Protein AF-A0A8H6PI15-F1 (afdb_monomer)

pLDDT: mean 79.98, std 19.39, range [38.19, 97.5]

Foldseek 3Di:
DWKKKKAFPVLVVVVVCCQVPVQVKFWPDKDDDPPLPPVPVPCPDDDDDDPDPDDPVPDDDDDDPPDDDDPDDDDPDGPGDMIMIIIGGDPVSCVVCLVVQCVSRVNGMDMDDDDDDDDDDDPVVVVVVVCVVVVPDD

Solvent-accessible surface area (backbone atoms only — not comparable to full-atom values): 8839 Å² total; per-residue (Å²): 43,42,33,43,37,40,30,39,54,82,30,44,66,63,52,53,46,43,39,43,71,76,44,65,22,46,80,76,45,69,66,72,72,82,65,75,78,73,74,72,75,75,84,76,84,89,79,97,70,83,83,79,83,77,66,68,91,76,56,88,71,79,91,56,98,77,65,74,86,68,92,86,74,93,64,86,80,80,78,73,48,77,36,45,38,35,29,44,33,53,62,85,58,55,65,74,34,66,64,56,45,18,67,66,35,81,62,62,35,48,71,50,75,43,89,68,71,88,75,86,69,55,70,71,60,46,52,52,52,56,38,54,76,70,67,61,83,128

Secondary structure (DSSP, 8-state):
-EEEEEEEGGGHHHHHHIIIIIS--EEEEE-------------------------GGGS-----TT----TT--PPP-SS-EEEEEEE--HHHHTTHHHHHHHHTTT--EEEEE-----PPPHHHHHHHHHHHTT---

Organism: NCBI:txid1194566

Mean predicted aligned error: 12.64 Å

Radius of gyration: 22.8 Å; Cα contacts (8 Å, |Δi|>4): 136; chains: 1; bounding box: 81×26×42 Å

InterPro domains:
  IPR000640 Elongation factor EFG, domain V-like [PF00679] (83-126)
  IPR035647 EF-G domain III/V-like [SSF54980] (83-132)
  IPR035649 EFG, domain V [cd03713] (1-122)

Sequence (138 aa):
MNVIITIDEASLGAVVHDISASRGGHIVSLDEDIPLTSTDISPAPTGAEEPVIIDQSRIYAPPDPFETPSVGIEIPAAVNRPRTITAKVPLKEMVGYLKHLRSLSAGRGTFVMAVDRFEVMSAPRQKAVLAELRGGFY

Nearest PDB structures (foldseek):
  2bv3-assembly1_A  TM=9.589E-01  e=2.969E-05  Thermus thermophilus
  8p2f-assembly1_E  TM=8.813E-01  e=1.661E-05  Staphylococcus aureus subsp. aureus NCTC 8325
  7nsh-assembly1_BC  TM=8.984E-01  e=2.294E-05  Homo sapiens
  7l20-assembly1_w  TM=8.965E-01  e=2.784E-05  Homo sapiens
  6q2d-assembly1_F  TM=8.809E-01  e=1.696E-04  Methanobrevibacter smithii

Structure (mmCIF, N/CA/C/O backbone):
data_AF-A0A8H6PI15-F1
#
_entry.id   AF-A0A8H6PI15-F1
#
loop_
_atom_site.group_PDB
_atom_site.id
_atom_site.type_symbol
_atom_site.label_atom_id
_atom_site.label_alt_id
_atom_site.label_comp_id
_atom_site.label_asym_id
_atom_site.label_entity_id
_atom_site.label_seq_id
_atom_site.pdbx_PDB_ins_code
_atom_site.Cartn_x
_atom_site.Cartn_y
_atom_site.Cartn_z
_atom_site.occupancy
_atom_site.B_iso_or_equiv
_atom_site.auth_seq_id
_atom_site.auth_comp_id
_atom_site.auth_asym_id
_atom_site.auth_atom_id
_atom_site.pdbx_PDB_model_num
ATOM 1 N N . MET A 1 1 ? -0.941 -6.614 -8.687 1.00 95.81 1 MET A N 1
ATOM 2 C CA . MET A 1 1 ? -1.843 -7.147 -7.646 1.00 95.81 1 MET A CA 1
ATOM 3 C C . MET A 1 1 ? -2.924 -6.127 -7.395 1.00 95.81 1 MET A C 1
ATOM 5 O O . MET A 1 1 ? -2.583 -4.953 -7.312 1.00 95.81 1 MET A O 1
ATOM 9 N N . ASN A 1 2 ? -4.177 -6.556 -7.286 1.00 96.81 2 ASN A N 1
ATOM 10 C CA . ASN A 1 2 ? -5.227 -5.733 -6.701 1.00 96.81 2 ASN A CA 1
ATOM 11 C C . ASN A 1 2 ? -5.159 -5.916 -5.182 1.00 96.81 2 ASN A C 1
ATOM 13 O O . ASN A 1 2 ? -5.173 -7.055 -4.710 1.00 96.81 2 ASN A O 1
ATOM 17 N N . VAL A 1 3 ? -4.999 -4.827 -4.441 1.00 97.50 3 VAL A N 1
ATOM 18 C CA . VAL A 1 3 ? -4.795 -4.831 -2.993 1.00 97.50 3 VAL A CA 1
ATOM 19 C C . VAL A 1 3 ? -5.879 -3.982 -2.351 1.00 97.50 3 VAL A C 1
ATOM 21 O O . VAL A 1 3 ? -6.063 -2.827 -2.727 1.00 97.50 3 VAL A O 1
ATOM 24 N N . ILE A 1 4 ? -6.559 -4.562 -1.369 1.00 97.25 4 ILE A N 1
ATOM 25 C CA . ILE A 1 4 ? -7.552 -3.889 -0.537 1.00 97.25 4 ILE A CA 1
ATOM 26 C C . ILE A 1 4 ? -6.958 -3.803 0.865 1.00 97.25 4 ILE A C 1
ATOM 28 O O . ILE A 1 4 ? -6.675 -4.838 1.470 1.00 97.25 4 ILE A O 1
ATOM 32 N N . ILE A 1 5 ? -6.717 -2.588 1.350 1.00 96.62 5 ILE A N 1
ATOM 33 C CA . ILE A 1 5 ? -6.097 -2.306 2.648 1.00 96.62 5 ILE A CA 1
ATOM 34 C C . ILE A 1 5 ? -7.147 -1.671 3.552 1.00 96.62 5 ILE A C 1
ATOM 36 O O . ILE A 1 5 ? -7.755 -0.682 3.162 1.00 96.62 5 ILE A O 1
ATOM 40 N N . THR A 1 6 ? -7.324 -2.199 4.758 1.00 95.25 6 THR A N 1
ATOM 41 C CA . THR A 1 6 ? -8.200 -1.632 5.790 1.00 95.25 6 THR A CA 1
ATOM 42 C C . THR A 1 6 ? -7.362 -1.119 6.953 1.00 95.25 6 THR A C 1
ATOM 44 O O . THR A 1 6 ? -6.557 -1.866 7.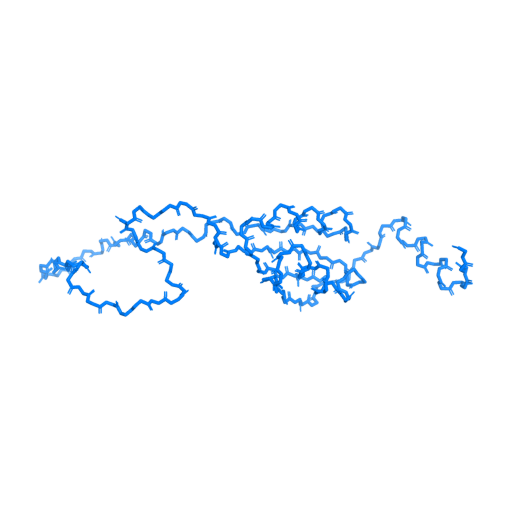516 1.00 95.25 6 THR A O 1
ATOM 47 N N . ILE A 1 7 ? -7.531 0.158 7.291 1.00 94.56 7 ILE A N 1
ATOM 48 C CA . ILE A 1 7 ? -6.747 0.904 8.290 1.00 94.56 7 ILE A CA 1
ATOM 49 C C . ILE A 1 7 ? -7.626 1.935 9.001 1.00 94.56 7 ILE A C 1
ATOM 51 O O . ILE A 1 7 ? -8.764 2.153 8.615 1.00 94.56 7 ILE A O 1
ATOM 55 N N . ASP A 1 8 ? -7.112 2.577 10.040 1.00 91.94 8 ASP A N 1
ATOM 56 C CA . ASP A 1 8 ? -7.721 3.753 10.656 1.00 91.94 8 ASP A CA 1
ATOM 57 C C . ASP A 1 8 ? -7.480 5.031 9.831 1.00 91.94 8 ASP A C 1
ATOM 59 O O . ASP A 1 8 ? -6.449 5.183 9.177 1.00 91.94 8 ASP A O 1
ATOM 63 N N . GLU A 1 9 ? -8.413 5.983 9.908 1.00 89.81 9 GLU A N 1
ATOM 64 C CA . GLU A 1 9 ? -8.305 7.306 9.269 1.00 89.81 9 GLU A CA 1
ATOM 65 C C . GLU A 1 9 ? -6.975 8.015 9.577 1.00 89.81 9 GLU A C 1
ATOM 67 O O . GLU A 1 9 ? -6.339 8.572 8.685 1.00 89.81 9 GLU A O 1
ATOM 72 N N . ALA A 1 10 ? -6.503 7.952 10.827 1.00 91.88 10 ALA A N 1
ATOM 73 C CA . ALA A 1 10 ? -5.288 8.649 11.245 1.00 91.88 10 ALA A CA 1
ATOM 74 C C . ALA A 1 10 ? -4.026 8.177 10.495 1.00 91.88 10 ALA A C 1
ATOM 76 O O . ALA A 1 10 ? -3.085 8.956 10.329 1.00 91.88 10 ALA A O 1
ATOM 77 N N . SER A 1 11 ? -3.999 6.926 10.018 1.00 93.69 11 SER A N 1
ATOM 78 C CA . SER A 1 11 ? -2.868 6.368 9.268 1.00 93.69 11 SER A CA 1
ATOM 79 C C . SER A 1 11 ? -3.057 6.389 7.745 1.00 93.69 11 SER A C 1
ATOM 81 O O . SER A 1 11 ? -2.118 6.053 7.014 1.00 93.69 11 SER A O 1
ATOM 83 N N . LEU A 1 12 ? -4.211 6.858 7.248 1.00 93.88 12 LEU A N 1
ATOM 84 C CA . LEU A 1 12 ? -4.559 6.897 5.823 1.00 93.88 12 LEU A CA 1
ATOM 85 C C . LEU A 1 12 ? -3.477 7.568 4.977 1.00 93.88 12 LEU A C 1
ATOM 87 O O . LEU A 1 12 ? -2.952 6.967 4.038 1.00 93.88 12 LEU A O 1
ATOM 91 N N . GLY A 1 13 ? -3.091 8.790 5.343 1.00 94.62 13 GLY A N 1
ATOM 92 C CA . GLY A 1 13 ? -2.103 9.560 4.587 1.00 94.62 13 GLY A CA 1
ATOM 93 C C . GLY A 1 13 ? -0.732 8.881 4.523 1.00 94.62 13 GLY A C 1
ATOM 94 O O . GLY A 1 13 ? -0.106 8.845 3.462 1.00 94.62 13 GLY A O 1
ATOM 95 N N . ALA A 1 14 ? -0.281 8.289 5.634 1.00 95.75 14 ALA A N 1
ATOM 96 C CA . ALA A 1 14 ? 1.011 7.609 5.702 1.00 95.75 14 ALA A CA 1
ATOM 97 C C . ALA A 1 14 ? 1.045 6.358 4.810 1.00 95.75 14 ALA A C 1
ATOM 99 O O . ALA A 1 14 ? 2.017 6.138 4.083 1.00 95.75 14 ALA A O 1
ATOM 100 N N . VAL A 1 15 ? -0.030 5.567 4.819 1.00 96.44 15 VAL A N 1
ATOM 101 C CA . VAL A 1 15 ? -0.138 4.350 4.002 1.00 96.44 15 VAL A CA 1
ATOM 102 C C . VAL A 1 15 ? -0.285 4.690 2.518 1.00 96.44 15 VAL A C 1
ATOM 104 O O . VAL A 1 15 ? 0.389 4.086 1.684 1.00 96.44 15 VAL A O 1
ATOM 107 N N . VAL A 1 16 ? -1.094 5.695 2.169 1.00 96.75 16 VAL A N 1
ATOM 108 C CA . VAL A 1 16 ? -1.231 6.171 0.780 1.00 96.75 16 VAL A CA 1
ATOM 109 C C . VAL A 1 16 ? 0.110 6.650 0.223 1.00 96.75 16 VAL A C 1
ATOM 111 O O . VAL A 1 16 ? 0.463 6.316 -0.916 1.00 96.75 16 VAL A O 1
ATOM 114 N N . HIS A 1 17 ? 0.875 7.394 1.028 1.00 96.75 17 HIS A N 1
ATOM 115 C CA . HIS A 1 17 ? 2.206 7.847 0.645 1.00 96.75 17 HIS A CA 1
ATOM 116 C C . HIS A 1 17 ? 3.163 6.672 0.425 1.00 96.75 17 HIS A C 1
ATOM 118 O O . HIS A 1 17 ? 3.821 6.620 -0.610 1.00 96.75 17 HIS A O 1
ATOM 124 N N . ASP A 1 18 ? 3.209 5.699 1.337 1.00 97.12 18 ASP A N 1
ATOM 125 C CA . ASP A 1 18 ? 4.105 4.547 1.200 1.00 97.12 18 ASP A CA 1
ATOM 126 C C . ASP A 1 18 ? 3.773 3.678 -0.028 1.00 97.12 18 ASP A C 1
ATOM 128 O O . ASP A 1 18 ? 4.674 3.310 -0.788 1.00 97.12 18 ASP A O 1
ATOM 132 N N . ILE A 1 19 ? 2.488 3.412 -0.291 1.00 96.75 19 ILE A N 1
ATOM 133 C CA . ILE A 1 19 ? 2.059 2.663 -1.482 1.00 96.75 19 ILE A CA 1
ATOM 134 C C . ILE A 1 19 ? 2.476 3.384 -2.766 1.00 96.75 19 ILE A C 1
ATOM 136 O O . ILE A 1 19 ? 3.014 2.756 -3.683 1.00 96.75 19 ILE A O 1
ATOM 140 N N . SER A 1 20 ? 2.264 4.696 -2.828 1.00 95.38 20 SER A N 1
ATOM 141 C CA . SER A 1 20 ? 2.519 5.473 -4.042 1.00 95.38 20 SER A CA 1
ATOM 142 C C . SER A 1 20 ? 4.014 5.725 -4.265 1.00 95.38 20 SER A C 1
ATOM 144 O O . SER A 1 20 ? 4.517 5.527 -5.370 1.00 95.38 20 SER A O 1
ATOM 146 N N . ALA A 1 21 ? 4.741 6.127 -3.218 1.00 91.81 21 ALA A N 1
ATOM 147 C CA . ALA A 1 21 ? 6.134 6.559 -3.313 1.00 91.81 21 ALA A CA 1
ATOM 148 C C . ALA A 1 21 ? 7.130 5.396 -3.209 1.00 91.81 21 ALA A C 1
ATOM 150 O O . ALA A 1 21 ? 8.012 5.266 -4.056 1.00 91.81 21 ALA A O 1
ATOM 151 N N . SER A 1 22 ? 6.988 4.536 -2.197 1.00 92.06 22 SER A N 1
ATOM 152 C CA . SER A 1 22 ? 7.962 3.471 -1.920 1.00 92.06 22 SER A CA 1
ATOM 153 C C . SER A 1 22 ? 7.712 2.226 -2.763 1.00 92.06 22 SER A C 1
ATOM 155 O O . SER A 1 22 ? 8.653 1.590 -3.234 1.00 92.06 22 SER A O 1
ATOM 157 N N . ARG A 1 23 ? 6.440 1.844 -2.937 1.00 94.19 23 ARG A N 1
ATOM 158 C CA . ARG A 1 23 ? 6.067 0.585 -3.611 1.00 94.19 23 ARG A CA 1
ATOM 159 C C . ARG A 1 23 ? 5.802 0.774 -5.105 1.00 94.19 23 ARG A C 1
ATOM 161 O O . ARG A 1 23 ? 5.766 -0.200 -5.863 1.00 94.19 23 ARG A O 1
ATOM 168 N N . GLY A 1 24 ? 5.645 2.013 -5.569 1.00 92.25 24 GLY A N 1
ATOM 169 C CA . GLY A 1 24 ? 5.251 2.295 -6.951 1.00 92.25 24 GLY A CA 1
ATOM 170 C C . GLY A 1 24 ? 3.911 1.644 -7.295 1.00 92.25 24 GLY A C 1
ATOM 171 O O . GLY A 1 24 ? 3.762 1.062 -8.371 1.00 92.25 24 GLY A O 1
ATOM 172 N N . GLY A 1 25 ? 2.995 1.632 -6.325 1.00 93.56 25 GLY A N 1
ATOM 173 C CA . GLY A 1 25 ? 1.602 1.274 -6.519 1.00 93.56 25 GLY A CA 1
ATOM 174 C C . GLY A 1 25 ? 0.771 2.489 -6.922 1.00 93.56 25 GLY A C 1
ATOM 175 O O . GLY A 1 25 ? 1.172 3.633 -6.730 1.00 93.56 25 GLY A O 1
ATOM 176 N N . HIS A 1 26 ? -0.409 2.231 -7.471 1.00 94.94 26 HIS A N 1
ATOM 177 C CA . HIS A 1 26 ? -1.363 3.256 -7.881 1.00 94.94 26 HIS A CA 1
ATOM 178 C C . HIS A 1 26 ? -2.658 3.097 -7.094 1.00 94.94 26 HIS A C 1
ATOM 180 O O . HIS A 1 26 ? -3.236 2.008 -7.072 1.00 94.94 26 HIS A O 1
ATOM 186 N N . ILE A 1 27 ? -3.122 4.174 -6.463 1.00 96.69 27 ILE A N 1
ATOM 187 C CA . ILE A 1 27 ? -4.406 4.194 -5.760 1.00 96.69 27 ILE A CA 1
ATOM 188 C C . ILE A 1 27 ? -5.534 4.197 -6.797 1.00 96.69 27 ILE A C 1
ATOM 190 O O . ILE A 1 27 ? -5.538 5.019 -7.710 1.00 96.69 27 ILE A O 1
ATOM 194 N N . VAL A 1 28 ? -6.459 3.247 -6.675 1.00 95.56 28 VAL A N 1
ATOM 195 C CA . VAL A 1 28 ? -7.640 3.116 -7.542 1.00 95.56 28 VAL A CA 1
ATOM 196 C C . VAL A 1 28 ? -8.811 3.871 -6.933 1.00 95.56 28 VAL A C 1
ATOM 198 O O . VAL A 1 28 ? -9.467 4.647 -7.618 1.00 95.56 28 VAL A O 1
ATOM 201 N N . SER A 1 29 ? -9.051 3.654 -5.643 1.00 93.62 29 SER A N 1
ATOM 202 C CA . SER A 1 29 ? -10.047 4.383 -4.872 1.00 93.62 29 SER A CA 1
ATOM 203 C C . SER A 1 29 ? -9.618 4.474 -3.414 1.00 93.62 29 SER A C 1
ATOM 205 O O . SER A 1 29 ? -8.972 3.574 -2.867 1.00 93.62 29 SER A O 1
ATOM 207 N N . LEU A 1 30 ? -9.976 5.591 -2.801 1.00 92.06 30 LEU A N 1
ATOM 208 C CA . LEU A 1 30 ? -10.011 5.764 -1.359 1.00 92.06 30 LEU A CA 1
ATOM 209 C C . LEU A 1 30 ? -11.491 5.729 -1.012 1.00 92.06 30 LEU A C 1
ATOM 211 O O . LEU A 1 30 ? -12.270 6.420 -1.665 1.00 92.06 30 LEU A O 1
ATOM 215 N N . ASP A 1 31 ? -11.874 4.876 -0.074 1.00 79.75 31 ASP A N 1
ATOM 216 C CA . ASP A 1 31 ? -13.253 4.797 0.388 1.00 79.75 31 ASP A CA 1
ATOM 217 C C . ASP A 1 31 ? -13.593 6.080 1.164 1.00 79.75 31 ASP A C 1
ATOM 219 O O . ASP A 1 31 ? -13.373 6.206 2.372 1.00 79.75 31 ASP A O 1
ATOM 223 N N . GLU A 1 32 ? -14.067 7.075 0.425 1.00 66.75 32 GLU A N 1
ATOM 224 C CA . GLU A 1 32 ? -14.968 8.106 0.909 1.00 66.75 32 GLU A CA 1
ATOM 225 C C . GLU A 1 32 ? -16.350 7.690 0.401 1.00 66.75 32 GLU A C 1
ATOM 227 O O . GLU A 1 32 ? -16.485 7.301 -0.756 1.00 66.75 32 GLU A O 1
ATOM 232 N N . ASP A 1 33 ? -17.350 7.743 1.273 1.00 50.16 33 ASP A N 1
ATOM 233 C CA . ASP A 1 33 ? -18.744 7.416 0.972 1.00 50.16 33 ASP A CA 1
ATOM 234 C C . ASP A 1 33 ? -19.091 5.911 0.964 1.00 50.16 33 ASP A C 1
ATOM 236 O O . ASP A 1 33 ? -19.485 5.322 -0.038 1.00 50.16 33 ASP A O 1
ATOM 240 N N . ILE A 1 34 ? -19.199 5.339 2.170 1.00 48.50 34 ILE A N 1
ATOM 241 C CA . ILE A 1 34 ? -20.534 4.832 2.512 1.00 48.50 34 ILE A CA 1
ATOM 242 C C . ILE A 1 34 ? -21.367 6.116 2.576 1.00 48.50 34 ILE A C 1
ATOM 244 O O . ILE A 1 34 ? -21.208 6.846 3.566 1.00 48.50 34 ILE A O 1
ATOM 248 N N . PRO A 1 35 ? -22.162 6.488 1.547 1.00 41.09 35 PRO A N 1
ATOM 249 C CA . PRO A 1 35 ? -23.204 7.457 1.801 1.00 41.09 35 PRO A CA 1
ATOM 250 C C . PRO A 1 35 ? -23.929 6.873 3.001 1.00 41.09 35 PRO A C 1
ATOM 252 O O . PRO A 1 35 ? -24.351 5.714 2.952 1.00 41.09 35 PRO A O 1
ATOM 255 N N . LEU A 1 36 ? -23.998 7.635 4.100 1.00 46.66 36 LEU A N 1
ATOM 256 C CA . LEU A 1 36 ? -25.068 7.459 5.074 1.00 46.66 36 LEU A CA 1
ATOM 257 C C . LEU A 1 36 ? -26.258 7.045 4.237 1.00 46.66 36 LEU A C 1
ATOM 259 O O . LEU A 1 36 ? -26.566 7.777 3.292 1.00 46.66 36 LEU A O 1
ATOM 263 N N . THR A 1 37 ? -26.788 5.841 4.441 1.00 38.19 37 THR A N 1
ATOM 264 C CA . THR A 1 37 ? -27.954 5.408 3.698 1.00 38.19 37 THR A CA 1
ATOM 265 C C . THR A 1 37 ? -29.013 6.436 4.058 1.00 38.19 37 THR A C 1
ATOM 267 O O . THR A 1 37 ? -29.697 6.331 5.071 1.00 38.19 37 THR A O 1
ATOM 270 N N . SER A 1 38 ? -29.106 7.492 3.253 1.00 43.94 38 SER A N 1
ATOM 271 C CA . SER A 1 38 ? -30.327 8.167 2.931 1.00 43.94 38 SER A CA 1
ATOM 272 C C . SER A 1 38 ? -31.122 7.016 2.369 1.00 43.94 38 SER A C 1
ATOM 274 O O . SER A 1 38 ? -31.025 6.683 1.189 1.00 43.94 38 SER A O 1
ATOM 276 N N . THR A 1 39 ? -31.786 6.291 3.263 1.00 41.34 39 THR A N 1
ATOM 277 C CA . THR A 1 39 ? -32.931 5.491 2.910 1.00 41.34 39 THR A CA 1
ATOM 278 C C . THR A 1 39 ? -33.887 6.524 2.349 1.00 41.34 39 THR A C 1
ATOM 280 O O . THR A 1 39 ? -34.666 7.136 3.074 1.00 41.34 39 THR A O 1
ATOM 283 N N . ASP A 1 40 ? -33.707 6.817 1.065 1.00 40.78 40 ASP A N 1
ATOM 284 C CA . ASP A 1 40 ? -34.690 7.467 0.242 1.00 40.78 40 ASP A CA 1
ATOM 285 C C . ASP A 1 40 ? -35.830 6.461 0.235 1.00 40.78 40 ASP A C 1
ATOM 287 O O . ASP A 1 40 ? -35.797 5.424 -0.435 1.00 40.78 40 ASP A O 1
ATOM 291 N N . ILE A 1 41 ? -36.759 6.688 1.160 1.00 50.41 41 ILE A N 1
ATOM 292 C CA . ILE A 1 41 ? -38.037 6.010 1.216 1.00 50.41 41 ILE A CA 1
ATOM 293 C C . ILE A 1 41 ? -38.675 6.334 -0.129 1.00 50.41 41 ILE A C 1
ATOM 295 O O . ILE A 1 41 ? -39.266 7.395 -0.295 1.00 50.41 41 ILE A O 1
ATOM 299 N N . SER A 1 42 ? -38.504 5.437 -1.103 1.00 40.12 42 SER A N 1
ATOM 300 C CA . SER A 1 42 ? -39.255 5.457 -2.352 1.00 40.12 42 SER A CA 1
ATOM 301 C C . SER A 1 42 ? -40.737 5.556 -1.999 1.00 40.12 42 SER A C 1
ATOM 303 O O . SER A 1 42 ? -41.275 4.600 -1.431 1.00 40.12 42 SER A O 1
ATOM 305 N N . PRO A 1 43 ? -41.436 6.652 -2.337 1.00 45.34 43 PRO A N 1
ATOM 306 C CA . PRO A 1 43 ? -42.876 6.666 -2.252 1.00 45.34 43 PRO A CA 1
ATOM 307 C C . PRO A 1 43 ? -43.386 6.014 -3.540 1.00 45.34 43 PRO A C 1
ATOM 309 O O . PRO A 1 43 ? -43.702 6.692 -4.515 1.00 45.34 43 PRO A O 1
ATOM 312 N N . ALA A 1 44 ? -43.427 4.680 -3.580 1.00 40.00 44 ALA A N 1
ATOM 313 C CA . ALA A 1 44 ? -44.284 4.005 -4.546 1.00 40.00 44 ALA A CA 1
ATOM 314 C C . ALA A 1 44 ? -45.728 4.098 -4.020 1.00 40.00 44 ALA A C 1
ATOM 316 O O . ALA A 1 44 ? -45.971 3.796 -2.849 1.00 40.00 44 ALA A O 1
ATOM 317 N N . PRO A 1 45 ? -46.685 4.569 -4.834 1.00 60.44 45 PRO A N 1
ATOM 318 C CA . PRO A 1 45 ? -48.021 4.877 -4.363 1.00 60.44 45 PRO A CA 1
ATOM 319 C C . PRO A 1 45 ? -48.861 3.601 -4.235 1.00 60.44 45 PRO A C 1
ATOM 321 O O . PRO A 1 45 ? -48.633 2.618 -4.940 1.00 60.44 45 PRO A O 1
ATOM 324 N N . THR A 1 46 ? -49.945 3.727 -3.466 1.00 48.00 46 THR A N 1
ATOM 325 C CA . THR A 1 46 ? -51.174 2.903 -3.453 1.00 48.00 46 THR A CA 1
ATOM 326 C C . THR A 1 46 ? -51.283 1.863 -2.331 1.00 48.00 46 THR A C 1
ATOM 328 O O . THR A 1 46 ? -50.796 0.746 -2.445 1.00 48.00 46 THR A O 1
ATOM 331 N N . GLY A 1 47 ? -52.047 2.214 -1.290 1.00 44.66 47 GLY A N 1
ATOM 332 C CA . GLY A 1 47 ? -52.605 1.273 -0.313 1.00 44.66 47 GLY A CA 1
ATOM 333 C C . GLY A 1 47 ? -52.498 1.793 1.115 1.00 44.66 47 GLY A C 1
ATOM 334 O O . GLY A 1 47 ? -51.410 1.852 1.660 1.00 44.66 47 GLY A O 1
ATOM 335 N N . ALA A 1 48 ? -53.621 2.223 1.686 1.00 51.44 48 ALA A N 1
ATOM 336 C CA . ALA A 1 48 ? -53.725 2.881 2.984 1.00 51.44 48 ALA A CA 1
ATOM 337 C C . ALA A 1 48 ? -53.190 2.048 4.167 1.00 51.44 48 ALA A C 1
ATOM 339 O O . ALA A 1 48 ? -53.921 1.216 4.690 1.00 51.44 48 ALA A O 1
ATOM 340 N N . GLU A 1 49 ? -51.984 2.352 4.651 1.00 51.06 49 GLU A N 1
ATOM 341 C CA . GLU A 1 49 ? -51.548 2.056 6.021 1.00 51.06 49 GLU A CA 1
ATOM 342 C C . GLU A 1 49 ? -50.751 3.260 6.554 1.00 51.06 49 GLU A C 1
ATOM 344 O O . GLU A 1 49 ? -49.840 3.773 5.906 1.00 51.06 49 GLU A O 1
AT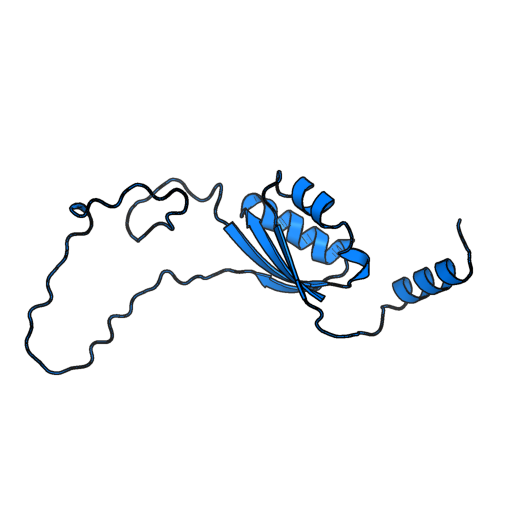OM 349 N N . GLU A 1 50 ? -51.180 3.781 7.700 1.00 55.28 50 GLU A N 1
ATOM 350 C CA . GLU A 1 50 ? -50.620 4.949 8.381 1.00 55.28 50 GLU A CA 1
ATOM 351 C C . GLU A 1 50 ? -49.142 4.682 8.739 1.00 55.28 50 GLU A C 1
ATOM 353 O O . GLU A 1 50 ? -48.852 3.641 9.334 1.00 55.28 50 GLU A O 1
ATOM 358 N N . PRO A 1 51 ? -48.178 5.553 8.370 1.00 57.47 51 PRO A N 1
ATOM 359 C CA . PRO A 1 51 ? -46.771 5.289 8.644 1.00 57.47 51 PRO A CA 1
ATOM 360 C C . PRO A 1 51 ? -46.549 5.273 10.158 1.00 57.47 51 PRO A C 1
ATOM 362 O O . PRO A 1 51 ? -46.649 6.300 10.828 1.00 57.47 51 PRO A O 1
ATOM 365 N N . VAL A 1 52 ? -46.248 4.096 10.706 1.00 66.06 52 VAL A N 1
ATOM 366 C CA . VAL A 1 52 ? -45.917 3.934 12.122 1.00 66.06 52 VAL A CA 1
ATOM 367 C C . VAL A 1 52 ? -44.608 4.676 12.390 1.00 66.06 52 VAL A C 1
ATOM 369 O O . VAL A 1 52 ? -43.534 4.248 11.969 1.00 66.06 52 VAL A O 1
ATOM 372 N N . ILE A 1 53 ? -44.694 5.814 13.077 1.00 71.06 53 ILE A N 1
ATOM 373 C CA . ILE A 1 53 ? -43.533 6.614 13.473 1.00 71.06 53 ILE A CA 1
ATOM 374 C C . ILE A 1 53 ? -42.848 5.894 14.641 1.00 71.06 53 ILE A C 1
ATOM 376 O O . ILE A 1 53 ? -43.293 5.971 15.786 1.00 71.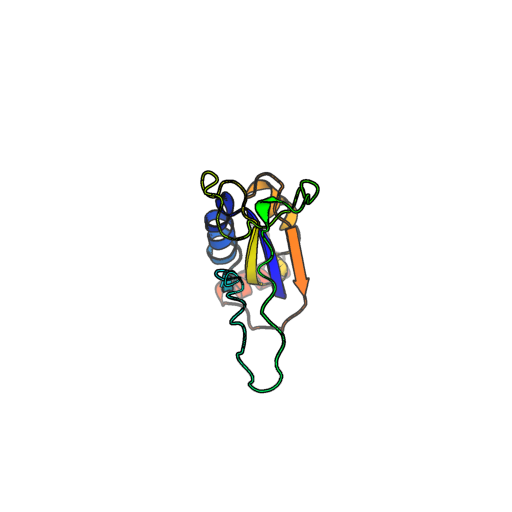06 53 ILE A O 1
ATOM 380 N N . ILE A 1 54 ? -41.786 5.147 14.343 1.00 72.25 54 ILE A N 1
ATOM 381 C CA . ILE A 1 54 ? -40.999 4.417 15.341 1.00 72.25 54 ILE A CA 1
ATOM 382 C C . ILE A 1 54 ? -39.959 5.365 15.954 1.00 72.25 54 ILE A C 1
ATOM 384 O O . ILE A 1 54 ? -39.036 5.818 15.279 1.00 72.25 54 ILE A O 1
ATOM 388 N N . ASP A 1 55 ? -40.100 5.642 17.251 1.00 76.25 55 ASP A N 1
ATOM 389 C CA . ASP A 1 55 ? -39.134 6.412 18.039 1.00 76.25 55 ASP A CA 1
ATOM 390 C C . ASP A 1 55 ? -37.932 5.530 18.423 1.00 76.25 55 ASP A C 1
ATOM 392 O O . ASP A 1 55 ? -38.003 4.700 19.334 1.00 76.25 55 ASP A O 1
ATOM 396 N N . GLN A 1 56 ? -36.820 5.713 17.709 1.00 72.44 56 GLN A N 1
ATOM 397 C CA . GLN A 1 56 ? -35.585 4.932 17.857 1.00 72.44 56 GLN A CA 1
ATOM 398 C C . GLN A 1 56 ? -34.941 5.086 19.245 1.00 72.44 56 GLN A C 1
ATOM 400 O O . GLN A 1 56 ? -34.232 4.188 19.687 1.00 72.44 56 GLN A O 1
ATOM 405 N N . SER A 1 57 ? -35.233 6.172 19.975 1.00 72.50 57 SER A N 1
ATOM 406 C CA . SER A 1 57 ? -34.684 6.416 21.319 1.00 72.50 57 SER A CA 1
ATOM 407 C C . SER A 1 57 ? -35.230 5.462 22.391 1.00 72.50 57 SER A C 1
ATOM 409 O O . SER A 1 57 ? -34.633 5.305 23.456 1.00 72.50 57 SER A O 1
ATOM 411 N N . ARG A 1 58 ? -36.365 4.806 22.114 1.00 78.81 58 ARG A N 1
ATOM 412 C CA . ARG A 1 58 ? -37.020 3.851 23.023 1.00 78.81 58 ARG A CA 1
ATOM 413 C C . ARG A 1 58 ? -36.670 2.396 22.731 1.00 78.81 58 ARG A C 1
ATOM 415 O O . ARG A 1 58 ? -37.100 1.509 23.469 1.00 78.81 58 ARG A O 1
ATOM 422 N N . ILE A 1 59 ? -35.918 2.141 21.664 1.00 80.81 59 ILE A N 1
ATOM 423 C CA . ILE A 1 59 ? -35.494 0.802 21.273 1.00 80.81 59 ILE A CA 1
ATOM 424 C C . ILE A 1 59 ? -34.141 0.542 21.925 1.00 80.81 59 ILE A C 1
ATOM 426 O O . ILE A 1 59 ? -33.143 1.171 21.591 1.00 80.81 59 ILE A O 1
ATOM 430 N N . TYR A 1 60 ? -34.105 -0.392 22.872 1.00 78.62 60 TYR A N 1
ATOM 431 C CA . TYR A 1 60 ? -32.842 -0.851 23.431 1.00 78.62 60 TYR A CA 1
ATOM 432 C C . TYR A 1 60 ? -32.107 -1.704 22.393 1.00 78.62 60 TYR A C 1
ATOM 434 O O . TYR A 1 60 ? -32.482 -2.853 22.150 1.00 78.62 60 TYR A O 1
ATOM 442 N N . ALA A 1 61 ? -31.056 -1.144 21.802 1.00 75.62 61 ALA A N 1
ATOM 443 C CA . ALA A 1 61 ? -30.011 -1.910 21.146 1.00 75.62 61 ALA A CA 1
ATOM 444 C C . ALA A 1 61 ? -28.853 -2.099 22.145 1.00 75.62 61 ALA A C 1
ATOM 446 O O . ALA A 1 61 ? -28.449 -1.137 22.806 1.00 75.62 61 ALA A O 1
ATOM 447 N N . PRO A 1 62 ? -28.334 -3.325 22.323 1.00 74.94 62 PRO A N 1
ATOM 448 C CA . PRO A 1 62 ? -27.114 -3.526 23.090 1.00 74.94 62 PRO A CA 1
ATOM 449 C C . PRO A 1 62 ? -25.945 -2.785 22.415 1.00 74.94 62 PRO A C 1
ATOM 451 O O . PRO A 1 62 ? -25.900 -2.746 21.187 1.00 74.94 62 PRO A O 1
ATOM 454 N N . PRO A 1 63 ? -24.999 -2.224 23.190 1.00 68.31 63 PRO A N 1
ATOM 455 C CA . PRO A 1 63 ? -23.881 -1.464 22.638 1.00 68.31 63 PRO A CA 1
ATOM 456 C C . PRO A 1 63 ? -23.009 -2.367 21.758 1.00 68.31 63 PRO A C 1
ATOM 458 O O . PRO A 1 63 ? -22.395 -3.317 22.256 1.00 68.31 63 PRO A O 1
ATOM 461 N N . ASP A 1 64 ? -22.973 -2.079 20.456 1.00 65.75 64 ASP A N 1
ATOM 462 C CA . ASP A 1 64 ? -22.154 -2.813 19.493 1.00 65.75 64 ASP A CA 1
ATOM 463 C C . ASP A 1 64 ? -20.728 -2.223 19.475 1.00 65.75 64 ASP A C 1
ATOM 465 O O . ASP A 1 64 ? -20.551 -1.030 19.223 1.00 65.75 64 ASP A O 1
ATOM 469 N N . PRO A 1 65 ? -19.668 -3.015 19.726 1.00 64.69 65 PRO A N 1
ATOM 470 C CA . PRO A 1 65 ? -18.284 -2.546 19.606 1.00 64.69 65 PRO A CA 1
ATOM 471 C C . PRO A 1 65 ? -17.892 -2.074 18.191 1.00 64.69 65 PRO A C 1
ATOM 473 O O . PRO A 1 65 ? -16.830 -1.464 18.042 1.00 64.69 65 PRO A O 1
ATOM 476 N N . PHE A 1 66 ? -18.715 -2.344 17.173 1.00 60.00 66 PHE A N 1
ATOM 477 C CA . PHE A 1 66 ? -18.534 -1.902 15.788 1.00 60.00 66 PHE A CA 1
ATOM 478 C C . PHE A 1 66 ? -19.653 -0.976 15.289 1.00 60.00 66 PHE A C 1
ATOM 480 O O . PHE A 1 66 ? -19.764 -0.773 14.078 1.00 60.00 66 PHE A O 1
ATOM 487 N N . GLU A 1 67 ? -20.464 -0.412 16.191 1.00 58.88 67 GLU A N 1
ATOM 488 C CA . GLU A 1 67 ? -21.611 0.422 15.829 1.00 58.88 67 GLU A CA 1
ATOM 489 C C . GLU A 1 67 ? -21.183 1.581 14.913 1.00 58.88 67 GLU A C 1
ATOM 491 O O . GLU A 1 67 ? -20.442 2.492 15.295 1.00 58.88 67 GLU A O 1
ATOM 496 N N . THR A 1 68 ? -21.637 1.540 13.661 1.00 57.34 68 THR A N 1
ATOM 497 C CA . THR A 1 68 ? -21.535 2.676 12.748 1.00 57.34 68 THR A CA 1
ATOM 498 C C . THR A 1 68 ? -22.603 3.687 13.155 1.00 57.34 68 THR A C 1
ATOM 500 O O . THR A 1 68 ? -23.776 3.311 13.187 1.00 57.34 68 THR A O 1
ATOM 503 N N . PRO A 1 69 ? -22.247 4.944 13.466 1.00 54.84 69 PRO A N 1
ATOM 504 C CA . PRO A 1 69 ? -23.174 5.884 14.080 1.00 54.84 69 PRO A CA 1
ATOM 505 C C . PRO A 1 69 ? -24.353 6.167 13.145 1.00 54.84 69 PRO A C 1
ATOM 507 O O . PRO A 1 69 ? -24.194 6.769 12.081 1.00 54.84 69 PRO A O 1
ATOM 510 N N . SER A 1 70 ? -25.543 5.733 13.552 1.00 52.94 70 SER A N 1
ATOM 511 C CA . SER A 1 70 ? -26.797 6.170 12.953 1.00 52.94 70 SER A CA 1
ATOM 512 C C . SER A 1 70 ? -27.089 7.622 13.343 1.00 52.94 70 SER A C 1
ATOM 514 O O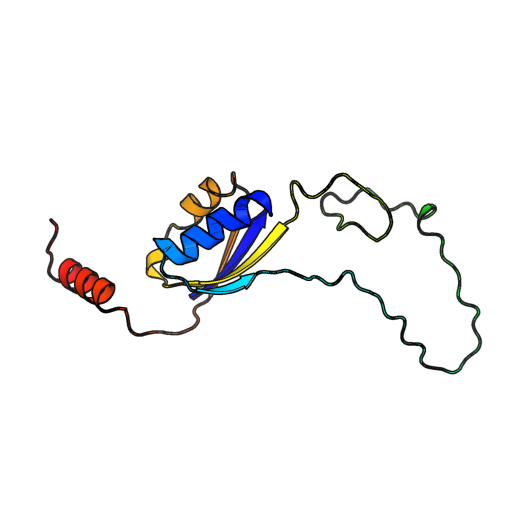 . SER A 1 70 ? -26.787 8.073 14.447 1.00 52.94 70 SER A O 1
ATOM 516 N N . VAL A 1 71 ? -27.662 8.343 12.381 1.00 51.25 71 VAL A N 1
ATOM 517 C CA . VAL A 1 71 ? -28.022 9.767 12.383 1.00 51.25 71 VAL A CA 1
ATOM 518 C C . VAL A 1 71 ? -28.523 10.269 13.749 1.00 51.25 71 VAL A C 1
ATOM 520 O O . VAL A 1 71 ? -29.545 9.803 14.240 1.00 51.25 71 VAL A O 1
ATOM 523 N N . GLY A 1 72 ? -27.847 11.280 14.315 1.00 51.72 72 GLY A N 1
ATOM 524 C CA . GLY A 1 72 ? -28.423 12.152 15.353 1.00 51.72 72 GLY A CA 1
ATOM 525 C C . GLY A 1 72 ? -27.667 12.288 16.678 1.00 51.72 72 GLY A C 1
ATOM 526 O O . GLY A 1 72 ? -28.074 13.107 17.497 1.00 51.72 72 GLY A O 1
ATOM 527 N N . ILE A 1 73 ? -26.573 11.554 16.905 1.00 48.78 73 ILE A N 1
ATOM 528 C CA . ILE A 1 73 ? -25.752 11.716 18.119 1.00 48.78 73 ILE A CA 1
ATOM 529 C C . ILE A 1 73 ? -24.395 12.315 17.732 1.00 48.78 73 ILE A C 1
ATOM 531 O O . ILE A 1 73 ? -23.548 11.644 17.146 1.00 48.78 73 ILE A O 1
ATOM 535 N N . GLU A 1 74 ? -24.189 13.594 18.057 1.00 50.19 74 GLU A N 1
ATOM 536 C CA . GLU A 1 74 ? -22.889 14.263 17.943 1.00 50.19 74 GLU A CA 1
ATOM 537 C C . GLU A 1 74 ? -21.928 13.702 19.004 1.00 50.19 74 GLU A C 1
ATOM 539 O O . GLU A 1 74 ? -21.887 14.147 20.150 1.00 50.19 74 GLU A O 1
ATOM 544 N N . ILE A 1 75 ? -21.160 12.682 18.623 1.00 50.56 75 ILE A N 1
ATOM 545 C CA . ILE A 1 75 ? -20.008 12.178 19.384 1.00 50.56 75 ILE A CA 1
ATOM 546 C C . ILE A 1 75 ? -18.747 12.859 18.822 1.00 50.56 75 ILE A C 1
ATOM 548 O O . ILE A 1 75 ? -18.678 13.068 17.606 1.00 50.56 75 ILE A O 1
ATOM 552 N N . PRO A 1 76 ? -17.741 13.217 19.652 1.00 49.06 76 PRO A N 1
ATOM 553 C CA . PRO A 1 76 ? -16.526 13.874 19.184 1.00 49.06 76 PRO A CA 1
ATOM 554 C C . PRO A 1 76 ? -15.901 13.115 18.014 1.00 49.06 76 PRO A C 1
ATOM 556 O O . PRO A 1 76 ? -15.734 11.896 18.058 1.00 49.06 76 PRO A O 1
ATOM 559 N N . ALA A 1 77 ? -15.570 13.863 16.968 1.00 51.41 77 ALA A N 1
ATOM 560 C CA . ALA A 1 77 ? -15.073 13.351 15.708 1.00 51.41 77 ALA A CA 1
ATOM 561 C C . ALA A 1 77 ? -13.944 12.304 15.862 1.00 51.41 77 ALA A C 1
ATOM 563 O O . ALA A 1 77 ? -12.909 12.541 16.482 1.00 51.41 77 ALA A O 1
ATOM 564 N N . ALA A 1 78 ? -14.129 11.181 15.167 1.00 56.28 78 ALA A N 1
ATOM 565 C CA . ALA A 1 78 ? -13.171 10.718 14.161 1.00 56.28 78 ALA A CA 1
ATOM 566 C C . ALA A 1 78 ? -11.787 10.185 14.591 1.00 56.28 78 ALA A C 1
ATOM 568 O O . ALA A 1 78 ? -10.860 10.245 13.791 1.00 56.28 78 ALA A O 1
ATOM 569 N N . VAL A 1 79 ? -11.607 9.593 15.778 1.00 58.88 79 VAL A N 1
ATOM 570 C CA . VAL A 1 79 ? -10.267 9.060 16.133 1.00 58.88 79 VAL A CA 1
ATOM 571 C C . VAL A 1 79 ? -9.998 7.640 15.598 1.00 58.88 79 VAL A C 1
ATOM 573 O O . VAL A 1 79 ? -8.847 7.299 15.361 1.00 58.88 79 VAL A O 1
ATOM 576 N N . ASN A 1 80 ? -11.015 6.803 15.354 1.00 69.56 80 ASN A N 1
ATOM 577 C CA . ASN A 1 80 ? -10.806 5.405 14.922 1.00 69.56 80 ASN A CA 1
ATOM 578 C C . ASN A 1 80 ? -11.807 4.926 13.854 1.00 69.56 80 ASN A C 1
ATOM 580 O O . ASN A 1 80 ? -12.271 3.788 13.906 1.00 69.56 80 ASN A O 1
ATOM 584 N N . ARG A 1 81 ? -12.175 5.773 12.884 1.00 82.19 81 ARG A N 1
ATOM 585 C CA . ARG A 1 81 ? -13.003 5.305 11.760 1.00 82.19 81 ARG A CA 1
ATOM 586 C C . ARG A 1 81 ? -12.159 4.392 10.855 1.00 82.19 81 ARG A C 1
ATOM 588 O O . ARG A 1 81 ? -11.097 4.841 10.416 1.00 82.19 81 ARG A O 1
ATOM 595 N N . PRO A 1 82 ? -12.592 3.150 10.564 1.00 87.00 82 PRO A N 1
ATOM 596 C CA . PRO A 1 82 ? -11.917 2.317 9.581 1.00 87.00 82 PRO A CA 1
ATOM 597 C C . PRO A 1 82 ? -12.135 2.886 8.173 1.00 87.00 82 PRO A C 1
ATOM 599 O O . PRO A 1 82 ? -13.239 3.294 7.816 1.00 87.00 82 PRO A O 1
ATOM 602 N N . ARG A 1 83 ? -11.071 2.903 7.377 1.00 90.75 83 ARG A N 1
ATOM 603 C CA . ARG A 1 83 ? -11.026 3.315 5.977 1.00 90.75 83 ARG A CA 1
ATOM 604 C C . ARG A 1 83 ? -10.448 2.201 5.130 1.00 90.75 83 ARG A C 1
ATOM 606 O O . ARG A 1 83 ? -9.560 1.464 5.567 1.00 90.75 83 ARG A O 1
ATOM 613 N N . THR A 1 84 ? -10.934 2.129 3.898 1.00 94.00 84 THR A N 1
ATOM 614 C CA . THR A 1 84 ? -10.491 1.145 2.918 1.00 94.00 84 THR A CA 1
ATOM 615 C C . THR A 1 84 ? -9.766 1.839 1.769 1.00 94.00 84 THR A C 1
ATOM 617 O O . THR A 1 84 ? -10.257 2.808 1.197 1.00 94.00 84 THR A O 1
ATOM 620 N N . ILE A 1 85 ? -8.590 1.335 1.409 1.00 95.56 85 ILE A N 1
ATOM 621 C CA . ILE A 1 85 ? -7.828 1.758 0.233 1.00 95.56 85 ILE A CA 1
ATOM 622 C C . ILE A 1 85 ? -7.857 0.614 -0.773 1.00 95.56 85 ILE A C 1
ATOM 624 O O . ILE A 1 85 ? -7.435 -0.498 -0.451 1.00 95.56 85 ILE A O 1
ATOM 628 N N . THR A 1 86 ? -8.263 0.897 -2.007 1.00 96.88 86 THR A N 1
ATOM 629 C CA . THR A 1 86 ? -8.067 -0.023 -3.133 1.00 96.88 86 THR A CA 1
ATOM 630 C C . THR A 1 86 ? -6.908 0.474 -3.983 1.00 96.88 86 THR A C 1
ATOM 632 O O . THR A 1 86 ? -6.913 1.613 -4.451 1.00 96.88 86 THR A O 1
ATOM 635 N N . ALA A 1 87 ? -5.902 -0.369 -4.206 1.00 97.31 87 ALA A N 1
ATOM 636 C CA . ALA A 1 87 ? -4.702 -0.005 -4.950 1.00 97.31 87 ALA A CA 1
ATOM 637 C C . ALA A 1 87 ? -4.194 -1.140 -5.844 1.00 97.31 87 ALA A C 1
ATOM 639 O O . ALA A 1 87 ? -4.349 -2.327 -5.556 1.00 97.31 87 ALA A O 1
ATOM 640 N N . LYS A 1 88 ? -3.509 -0.767 -6.924 1.00 96.31 88 LYS A N 1
ATOM 641 C CA . LYS A 1 88 ? -2.762 -1.685 -7.784 1.00 96.31 88 LYS A CA 1
ATOM 642 C C . LYS A 1 88 ? -1.284 -1.603 -7.453 1.00 96.31 88 LYS A C 1
ATOM 644 O O . LYS A 1 88 ? -0.669 -0.564 -7.660 1.00 96.31 88 LYS A O 1
ATOM 649 N N . VAL A 1 89 ? -0.706 -2.699 -6.969 1.00 96.56 89 VAL A N 1
ATOM 650 C CA . VAL A 1 89 ? 0.691 -2.728 -6.501 1.00 96.56 89 VAL A CA 1
ATOM 651 C C . VAL A 1 89 ? 1.465 -3.889 -7.146 1.00 96.56 89 VAL A C 1
ATOM 653 O O . VAL A 1 89 ? 0.901 -4.980 -7.330 1.00 96.56 89 VAL A O 1
ATOM 656 N N . PRO A 1 90 ? 2.744 -3.698 -7.520 1.00 95.56 90 PRO A N 1
ATOM 657 C CA . PRO A 1 90 ? 3.628 -4.783 -7.941 1.00 95.56 90 PRO A CA 1
ATOM 658 C C . PRO A 1 90 ? 3.784 -5.848 -6.849 1.00 95.56 90 PRO A C 1
ATOM 660 O O . PRO A 1 90 ? 3.978 -5.526 -5.681 1.00 95.56 90 PRO A O 1
ATOM 663 N N . LEU A 1 91 ? 3.770 -7.131 -7.227 1.00 95.62 91 LEU A N 1
ATOM 664 C CA . LEU A 1 91 ? 3.842 -8.229 -6.254 1.00 95.62 91 LEU A CA 1
ATOM 665 C C . LEU A 1 91 ? 5.143 -8.215 -5.430 1.00 95.62 91 LEU A C 1
ATOM 667 O O . LEU A 1 91 ? 5.080 -8.439 -4.226 1.00 95.62 91 LEU A O 1
ATOM 671 N N . LYS A 1 92 ? 6.296 -7.902 -6.047 1.00 93.88 92 LYS A N 1
ATOM 672 C CA . LYS A 1 92 ? 7.614 -7.858 -5.372 1.00 93.88 92 LYS A CA 1
ATOM 673 C C . LYS A 1 92 ? 7.607 -6.963 -4.125 1.00 93.88 92 LYS A C 1
ATOM 675 O O . LYS A 1 92 ? 8.278 -7.279 -3.154 1.00 93.88 92 LYS A O 1
ATOM 680 N N . GLU A 1 93 ? 6.821 -5.893 -4.144 1.00 94.62 93 GLU A N 1
ATOM 681 C CA . GLU A 1 93 ? 6.762 -4.884 -3.078 1.00 94.62 93 GLU A CA 1
ATOM 682 C C . GLU A 1 93 ? 5.768 -5.241 -1.965 1.00 94.62 93 GLU A C 1
ATOM 684 O O . GLU A 1 93 ? 5.815 -4.674 -0.877 1.00 94.62 93 GLU A O 1
ATOM 689 N N . MET A 1 94 ? 4.858 -6.182 -2.229 1.00 95.50 94 MET A N 1
ATOM 690 C CA . MET A 1 94 ? 3.813 -6.584 -1.286 1.00 95.50 94 MET A CA 1
ATOM 691 C C . MET A 1 94 ? 4.226 -7.772 -0.408 1.00 95.50 94 MET A C 1
ATOM 693 O O . MET A 1 94 ? 3.622 -8.016 0.641 1.00 95.50 94 MET A O 1
ATOM 697 N N . VAL A 1 95 ? 5.263 -8.514 -0.805 1.00 94.56 95 VAL A N 1
ATOM 698 C CA . VAL A 1 95 ? 5.803 -9.624 -0.011 1.00 94.56 95 VAL A CA 1
ATOM 699 C C . VAL A 1 95 ? 6.468 -9.065 1.248 1.00 94.56 95 VAL A C 1
ATOM 701 O O . VAL A 1 95 ? 7.398 -8.272 1.180 1.00 94.56 95 VAL A O 1
ATOM 704 N N . GLY A 1 96 ? 5.972 -9.464 2.422 1.00 95.31 96 GLY A N 1
ATOM 705 C CA . GLY A 1 96 ? 6.454 -8.956 3.713 1.00 95.31 96 GLY A CA 1
ATOM 706 C C . GLY A 1 96 ? 5.891 -7.588 4.116 1.00 95.31 96 GLY A C 1
ATOM 707 O O . GLY A 1 96 ? 6.171 -7.116 5.222 1.00 95.31 96 GLY A O 1
ATOM 708 N N . TYR A 1 97 ? 5.038 -6.983 3.282 1.00 96.69 97 TYR A N 1
ATOM 709 C CA . TYR A 1 97 ? 4.502 -5.643 3.514 1.00 96.69 97 TYR A CA 1
ATOM 710 C C . TYR A 1 97 ? 3.698 -5.511 4.812 1.00 96.69 97 TYR A C 1
ATOM 712 O O . TYR A 1 97 ? 3.745 -4.472 5.463 1.00 96.69 97 TYR A O 1
ATOM 720 N N . LEU A 1 98 ? 3.038 -6.588 5.254 1.00 96.56 98 LEU A N 1
ATOM 721 C CA . LEU A 1 98 ? 2.238 -6.618 6.484 1.00 96.56 98 LEU A CA 1
ATOM 722 C C . LEU A 1 98 ? 3.001 -6.078 7.705 1.00 96.56 98 LEU A C 1
ATOM 724 O O . LEU A 1 98 ? 2.423 -5.396 8.547 1.00 96.56 98 LEU A O 1
ATOM 728 N N . LYS A 1 99 ? 4.308 -6.361 7.799 1.00 96.50 99 LYS A N 1
ATOM 729 C CA . LYS A 1 99 ? 5.150 -5.861 8.894 1.00 96.50 99 LYS A CA 1
ATOM 730 C C . LYS A 1 99 ? 5.263 -4.335 8.858 1.00 96.50 99 LYS A C 1
ATOM 732 O O . LYS A 1 99 ? 5.178 -3.701 9.905 1.00 96.50 99 LYS A O 1
ATOM 737 N N . HIS A 1 100 ? 5.450 -3.763 7.670 1.00 96.12 100 HIS A N 1
ATOM 738 C CA . HIS A 1 100 ? 5.570 -2.320 7.488 1.00 96.12 100 HIS A CA 1
ATOM 739 C C . HIS A 1 100 ? 4.221 -1.624 7.680 1.00 96.12 100 HIS A C 1
ATOM 741 O O . HIS A 1 100 ? 4.141 -0.676 8.455 1.00 96.12 100 HIS A O 1
ATOM 747 N N . LEU A 1 101 ? 3.150 -2.171 7.091 1.00 97.00 101 LEU A N 1
ATOM 748 C CA . LEU A 1 101 ? 1.787 -1.672 7.269 1.00 97.00 101 LEU A CA 1
ATOM 749 C C . LEU A 1 101 ? 1.410 -1.590 8.751 1.00 97.00 101 LEU A C 1
ATOM 751 O O . LEU A 1 101 ? 0.997 -0.535 9.218 1.00 97.00 101 LEU A O 1
ATOM 755 N N . ARG A 1 102 ? 1.635 -2.667 9.520 1.00 95.69 102 ARG A N 1
ATOM 756 C CA . ARG A 1 102 ? 1.356 -2.655 10.964 1.00 95.69 102 ARG A CA 1
ATOM 757 C C . ARG A 1 102 ? 2.187 -1.625 11.722 1.00 95.69 102 ARG A C 1
ATOM 759 O O . ARG A 1 102 ? 1.702 -1.091 12.710 1.00 95.69 102 ARG A O 1
ATOM 766 N N . SER A 1 103 ? 3.412 -1.341 11.290 1.00 96.44 103 SER A N 1
ATOM 767 C CA . SER A 1 103 ? 4.215 -0.280 11.903 1.00 96.44 103 SER A CA 1
ATOM 768 C C . SER A 1 103 ? 3.645 1.112 11.620 1.00 96.44 103 SER A C 1
ATOM 770 O O . SER A 1 103 ? 3.707 1.965 12.498 1.00 96.44 103 SER A O 1
ATOM 772 N N . LEU A 1 104 ? 3.101 1.340 10.420 1.00 94.94 104 LEU A N 1
ATOM 773 C CA . LEU A 1 104 ? 2.522 2.625 10.011 1.00 94.94 104 LEU A CA 1
ATOM 774 C C . LEU A 1 104 ? 1.156 2.888 10.655 1.00 94.94 104 LEU A C 1
ATOM 776 O O . LEU A 1 104 ? 0.836 4.026 10.974 1.00 94.94 104 LEU A O 1
ATOM 780 N N . SER A 1 105 ? 0.368 1.838 10.880 1.00 94.44 105 SER A N 1
ATOM 781 C CA . SER A 1 105 ? -1.015 1.929 11.362 1.00 94.44 105 SER A CA 1
ATOM 782 C C . SER A 1 105 ? -1.174 1.537 12.842 1.00 94.44 105 SER A C 1
ATOM 784 O O . SER A 1 105 ? -2.204 0.976 13.228 1.00 94.44 105 SER A O 1
ATOM 786 N N . ALA A 1 106 ? -0.112 1.642 13.650 1.00 92.81 106 ALA A N 1
ATOM 787 C CA . ALA A 1 106 ? -0.101 1.221 15.061 1.00 92.81 106 ALA A CA 1
ATOM 788 C C . ALA A 1 106 ? -0.707 -0.186 15.316 1.00 92.81 106 ALA A C 1
ATOM 790 O O . ALA A 1 106 ? -1.429 -0.413 16.287 1.00 92.81 106 ALA A O 1
ATOM 791 N N . GLY A 1 107 ? -0.455 -1.129 14.403 1.00 93.62 107 GLY A N 1
ATOM 792 C CA . GLY A 1 107 ? -0.894 -2.525 14.463 1.00 93.62 107 GLY A CA 1
ATOM 793 C C . GLY A 1 107 ? -2.273 -2.833 13.871 1.00 93.62 107 GLY A C 1
ATOM 794 O O . GLY A 1 107 ? -2.594 -4.011 13.739 1.00 93.62 107 GLY A O 1
ATOM 795 N N . ARG A 1 108 ? -3.064 -1.822 13.489 1.00 91.44 108 ARG A N 1
ATOM 796 C CA . ARG A 1 108 ? -4.471 -1.981 13.056 1.00 91.44 108 ARG A CA 1
ATOM 797 C C . ARG A 1 108 ? -4.668 -2.350 11.585 1.00 91.44 108 ARG A C 1
ATOM 799 O O . ARG A 1 108 ? -5.746 -2.786 11.205 1.00 91.44 108 ARG A O 1
ATOM 806 N N . GLY A 1 109 ? -3.643 -2.176 10.764 1.00 93.88 109 GLY A N 1
ATOM 807 C CA . GLY A 1 109 ? -3.720 -2.332 9.325 1.00 93.88 109 GLY A CA 1
ATOM 808 C C . GLY A 1 109 ? -3.708 -3.790 8.906 1.00 93.88 109 GLY A C 1
ATOM 809 O O . GLY A 1 109 ? -2.820 -4.564 9.281 1.00 93.88 109 GLY A O 1
ATOM 810 N N . THR A 1 110 ? -4.672 -4.145 8.073 1.00 95.94 110 THR A N 1
ATOM 811 C CA . THR A 1 110 ? -4.759 -5.447 7.415 1.00 95.94 110 THR A CA 1
ATOM 812 C C . THR A 1 110 ? -4.978 -5.234 5.926 1.00 95.94 110 THR A C 1
ATOM 814 O O . THR A 1 110 ? -5.359 -4.153 5.480 1.00 95.94 110 THR A O 1
ATOM 817 N N . PHE A 1 111 ? -4.668 -6.246 5.124 1.00 96.81 111 PHE A N 1
ATOM 818 C CA . PHE A 1 111 ? -4.926 -6.169 3.698 1.00 96.81 111 PHE A CA 1
ATOM 819 C C . PHE A 1 111 ? -5.182 -7.553 3.116 1.00 96.81 111 PHE A C 1
ATOM 821 O O . PHE A 1 111 ? -4.689 -8.565 3.621 1.00 96.81 111 PHE A O 1
ATOM 828 N N . VAL A 1 112 ? -5.905 -7.569 2.004 1.00 97.06 112 VAL A N 1
ATOM 829 C CA . VAL A 1 112 ? -6.079 -8.734 1.139 1.00 97.06 112 VAL A CA 1
ATOM 830 C C . VAL A 1 112 ? -5.528 -8.380 -0.235 1.00 97.06 112 VAL A C 1
ATOM 832 O O . VAL A 1 112 ? -5.643 -7.241 -0.689 1.00 97.06 112 VAL A O 1
ATOM 835 N N . MET A 1 113 ? -4.890 -9.343 -0.899 1.00 95.56 113 MET A N 1
ATOM 836 C CA . MET A 1 113 ? -4.383 -9.158 -2.254 1.00 95.56 113 MET A CA 1
ATOM 837 C C . MET A 1 113 ? -4.845 -10.279 -3.181 1.00 95.56 113 MET A C 1
ATOM 839 O O . MET A 1 113 ? -4.865 -11.446 -2.797 1.00 95.56 113 MET A O 1
ATOM 843 N N . ALA A 1 114 ? -5.153 -9.914 -4.421 1.00 96.88 114 ALA A N 1
ATOM 844 C CA . ALA A 1 114 ? -5.460 -10.835 -5.505 1.00 96.88 114 ALA A CA 1
ATOM 845 C C . ALA A 1 114 ? -4.582 -10.532 -6.726 1.00 96.88 114 ALA A C 1
ATOM 847 O O . ALA A 1 114 ? -4.153 -9.392 -6.957 1.00 96.88 114 ALA A O 1
ATOM 848 N N . VAL A 1 115 ? -4.283 -11.568 -7.512 1.00 96.56 115 VAL A N 1
ATOM 849 C CA . VAL A 1 115 ? -3.612 -11.391 -8.805 1.00 96.56 115 VAL A CA 1
ATOM 850 C C . VAL A 1 115 ? -4.551 -10.601 -9.718 1.00 96.56 115 VAL A C 1
ATOM 852 O O . VAL A 1 115 ? -5.729 -10.917 -9.814 1.00 96.56 115 VAL A O 1
ATOM 855 N N . ASP A 1 116 ? -4.027 -9.548 -10.342 1.00 94.81 116 ASP A N 1
ATOM 856 C CA . ASP A 1 116 ? -4.776 -8.672 -11.258 1.00 94.81 116 ASP A CA 1
ATOM 857 C C . ASP A 1 116 ? -4.335 -8.969 -12.696 1.00 94.81 116 ASP A C 1
ATOM 859 O O . ASP A 1 116 ? -5.010 -9.671 -13.440 1.00 94.81 116 ASP A O 1
ATOM 863 N N . ARG A 1 117 ? -3.125 -8.528 -13.057 1.00 94.06 117 ARG A N 1
ATOM 864 C CA . ARG A 1 117 ? -2.489 -8.796 -14.352 1.00 94.06 117 ARG A CA 1
ATOM 865 C C . ARG A 1 117 ? -0.967 -8.764 -14.243 1.00 94.06 117 ARG A C 1
ATOM 867 O O . ARG A 1 117 ? -0.422 -8.317 -13.229 1.00 94.06 117 ARG A O 1
ATOM 874 N N . PHE A 1 118 ? -0.305 -9.165 -15.323 1.00 95.25 118 PHE A N 1
ATOM 875 C CA . PHE A 1 118 ? 1.110 -8.890 -15.562 1.00 95.25 118 PHE A CA 1
ATOM 876 C C . PHE A 1 118 ? 1.264 -7.570 -16.318 1.00 95.25 118 PHE A C 1
ATOM 878 O O . PHE A 1 118 ? 0.462 -7.251 -17.193 1.00 95.25 118 PHE A O 1
ATOM 885 N N . GLU A 1 119 ? 2.289 -6.801 -15.972 1.00 91.81 119 GLU A N 1
ATOM 886 C CA . GLU A 1 119 ? 2.564 -5.494 -16.565 1.00 91.81 119 GLU A CA 1
ATOM 887 C C . GLU A 1 119 ? 4.066 -5.338 -16.805 1.00 91.81 119 GLU A C 1
ATOM 889 O O . GLU A 1 119 ? 4.887 -5.927 -16.093 1.00 91.81 119 GLU A O 1
ATOM 894 N N . VAL A 1 120 ? 4.422 -4.562 -17.829 1.00 92.81 120 VAL A N 1
ATOM 895 C CA . VAL A 1 120 ? 5.818 -4.261 -18.150 1.00 92.81 120 VAL A CA 1
ATOM 896 C C . VAL A 1 120 ? 6.414 -3.400 -17.036 1.00 92.81 120 VAL A C 1
ATOM 898 O O . VAL A 1 120 ? 5.817 -2.422 -16.593 1.00 92.81 120 VAL A O 1
ATOM 901 N N . MET A 1 121 ? 7.604 -3.770 -16.564 1.00 91.25 121 MET A N 1
ATOM 902 C CA . MET A 1 121 ? 8.298 -3.017 -15.520 1.00 91.25 121 MET A CA 1
ATOM 903 C C . MET A 1 121 ? 8.799 -1.668 -16.042 1.00 91.25 121 MET A C 1
ATOM 905 O O . MET A 1 121 ? 9.171 -1.537 -17.206 1.00 91.25 121 MET A O 1
ATOM 909 N N . SER A 1 122 ? 8.907 -0.681 -15.150 1.00 91.06 122 SER A N 1
ATOM 910 C CA . SER A 1 122 ? 9.611 0.559 -15.468 1.00 91.06 122 SER A CA 1
ATOM 911 C C . SER A 1 122 ? 11.092 0.281 -15.749 1.00 91.06 122 SER A C 1
ATOM 913 O O . SER A 1 122 ? 11.707 -0.582 -15.115 1.00 91.06 122 SER A O 1
ATOM 915 N N . ALA A 1 123 ? 11.685 1.045 -16.669 1.00 93.12 123 ALA A N 1
ATOM 916 C CA . ALA A 1 123 ? 13.095 0.925 -17.043 1.00 93.12 123 ALA A CA 1
ATOM 917 C C . ALA A 1 123 ? 14.075 0.835 -15.846 1.00 93.12 123 ALA A C 1
ATOM 919 O O . ALA A 1 123 ? 14.921 -0.066 -15.851 1.00 93.12 123 ALA A O 1
ATOM 920 N N . PRO A 1 124 ? 13.982 1.680 -14.791 1.00 91.44 124 PRO A N 1
ATOM 921 C CA . PRO A 1 124 ? 14.882 1.564 -13.641 1.00 91.44 124 PRO A CA 1
ATOM 922 C C . PRO A 1 124 ? 14.702 0.245 -12.875 1.00 91.44 124 PRO A C 1
ATOM 924 O O . PRO A 1 124 ? 15.689 -0.399 -12.519 1.00 91.44 124 PRO A O 1
ATOM 927 N N . ARG A 1 125 ? 13.457 -0.206 -12.672 1.00 90.38 125 ARG A N 1
ATOM 928 C CA . ARG A 1 125 ? 13.160 -1.450 -11.948 1.00 90.38 125 ARG A CA 1
ATOM 929 C C . ARG A 1 125 ? 13.601 -2.677 -12.748 1.00 90.38 125 ARG A C 1
ATOM 931 O O . ARG A 1 125 ? 14.187 -3.596 -12.182 1.00 90.38 125 ARG A O 1
ATOM 938 N N . GLN A 1 126 ? 13.399 -2.660 -14.065 1.00 93.38 126 GLN A N 1
ATOM 939 C CA . GLN A 1 126 ? 13.888 -3.703 -14.967 1.00 93.38 126 GLN A CA 1
ATOM 940 C C . GLN A 1 126 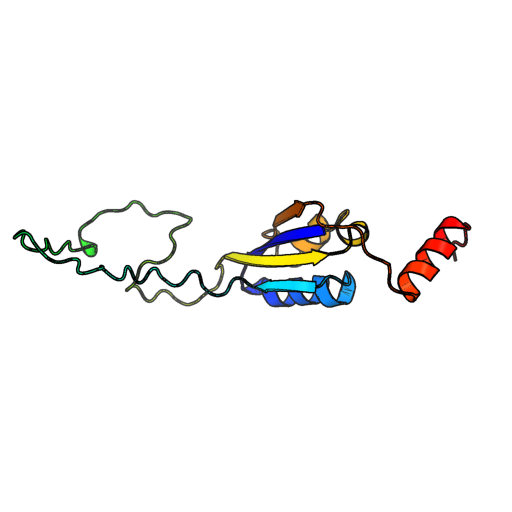? 15.416 -3.821 -14.906 1.00 93.38 126 GLN A C 1
ATOM 942 O O . GLN A 1 126 ? 15.941 -4.926 -14.773 1.00 93.38 126 GLN A O 1
ATOM 947 N N . LYS A 1 127 ? 16.136 -2.692 -14.961 1.00 92.69 127 LYS A N 1
ATOM 948 C CA . LYS A 1 127 ? 17.603 -2.676 -14.872 1.00 92.69 127 LYS A CA 1
ATOM 949 C C . LYS A 1 127 ? 18.097 -3.264 -13.548 1.00 92.69 127 LYS A C 1
ATOM 951 O O . LYS A 1 127 ? 19.037 -4.053 -13.565 1.00 92.69 127 LYS A O 1
ATOM 956 N N . ALA A 1 128 ? 17.450 -2.923 -12.432 1.00 90.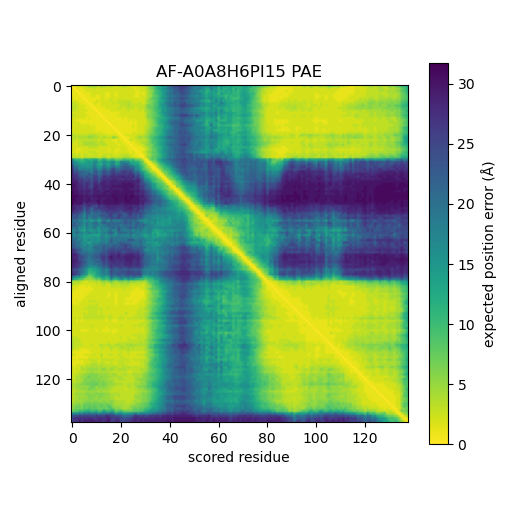50 128 ALA A N 1
ATOM 957 C CA . ALA A 1 128 ? 17.790 -3.461 -11.115 1.00 90.50 128 ALA A CA 1
ATOM 958 C C . ALA A 1 128 ? 17.609 -4.987 -11.049 1.00 90.50 128 ALA A C 1
ATOM 960 O O . ALA A 1 128 ? 18.517 -5.696 -10.628 1.00 90.50 128 ALA A O 1
ATOM 961 N N . VAL A 1 129 ? 16.480 -5.507 -11.545 1.00 91.19 129 VAL A N 1
ATOM 962 C CA . VAL A 1 129 ? 16.216 -6.957 -11.573 1.00 91.19 129 VAL A CA 1
ATOM 963 C C . VAL A 1 129 ? 17.209 -7.693 -12.477 1.00 91.19 129 VAL A C 1
ATOM 965 O O . VAL A 1 129 ? 17.712 -8.750 -12.109 1.00 91.19 129 VAL A O 1
ATOM 968 N N . LEU A 1 130 ? 17.541 -7.139 -13.647 1.00 92.56 130 LEU A N 1
ATOM 969 C CA . LEU A 1 130 ? 18.543 -7.739 -14.534 1.00 92.56 130 LEU A CA 1
ATOM 970 C C . LEU A 1 130 ? 19.950 -7.742 -13.921 1.00 92.56 130 LEU A C 1
ATOM 972 O O . LEU A 1 130 ? 20.719 -8.657 -14.203 1.00 92.56 130 LEU A O 1
ATOM 976 N N . ALA A 1 131 ? 20.296 -6.742 -13.108 1.00 92.31 131 ALA A N 1
ATOM 977 C CA . ALA A 1 131 ? 21.562 -6.715 -12.377 1.00 92.31 131 ALA A CA 1
ATOM 978 C C . ALA A 1 131 ? 21.598 -7.786 -11.271 1.00 92.31 131 ALA A C 1
ATOM 980 O O . ALA A 1 131 ? 22.577 -8.528 -11.180 1.00 92.31 131 ALA A O 1
ATOM 981 N N . GLU A 1 132 ? 20.505 -7.921 -10.512 1.00 89.12 132 GLU A N 1
ATOM 982 C CA . GLU A 1 132 ? 20.321 -8.945 -9.472 1.00 89.12 132 GLU A CA 1
ATOM 983 C C . GLU A 1 132 ? 20.459 -10.363 -10.058 1.00 89.12 132 GLU A C 1
ATOM 985 O O . GLU 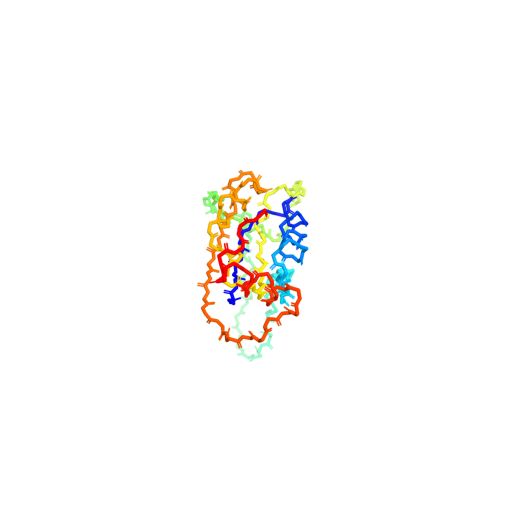A 1 132 ? 21.250 -11.169 -9.572 1.00 89.12 132 GLU A O 1
ATOM 990 N N . LEU A 1 133 ? 19.782 -10.641 -11.179 1.00 90.12 133 LEU A N 1
ATOM 991 C CA . LEU A 1 133 ? 19.850 -11.935 -11.875 1.00 90.12 133 LEU A CA 1
ATOM 992 C C . LEU A 1 133 ? 21.247 -12.275 -12.410 1.00 90.12 133 LEU A C 1
ATOM 994 O O . LEU A 1 133 ? 21.583 -13.448 -12.555 1.00 90.12 133 LEU A O 1
ATOM 998 N N . ARG A 1 134 ? 22.060 -11.262 -12.723 1.00 91.00 134 ARG A N 1
ATOM 999 C CA . ARG A 1 134 ? 23.444 -11.437 -13.190 1.00 91.00 134 ARG A CA 1
ATOM 1000 C C . ARG A 1 134 ? 24.445 -11.608 -12.041 1.00 91.00 134 ARG A C 1
ATOM 1002 O O . ARG A 1 134 ? 25.635 -11.731 -12.312 1.00 91.00 134 ARG A O 1
ATOM 1009 N N . GLY A 1 135 ? 23.985 -11.617 -10.786 1.00 83.75 135 GLY A N 1
ATOM 1010 C CA . GLY A 1 135 ? 24.829 -11.805 -9.602 1.00 83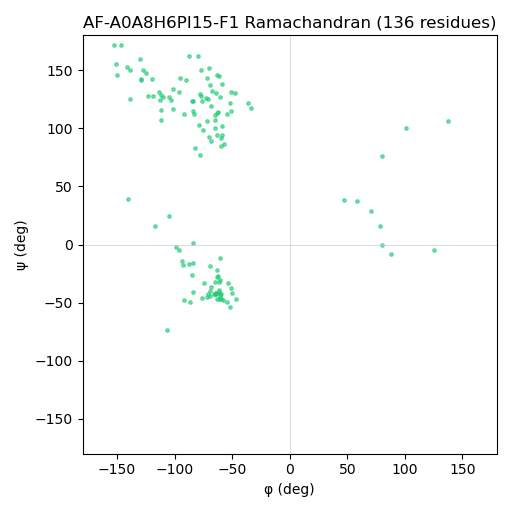.75 135 GLY A CA 1
ATOM 1011 C C . GLY A 1 135 ? 25.608 -10.558 -9.176 1.00 83.75 135 GLY A C 1
ATOM 1012 O O . GLY A 1 135 ? 26.558 -10.669 -8.406 1.00 83.75 135 GLY A O 1
ATOM 1013 N N . GLY A 1 136 ? 25.232 -9.374 -9.669 1.00 63.84 136 GLY A N 1
ATOM 1014 C CA . GLY A 1 136 ? 25.842 -8.108 -9.267 1.00 63.84 136 GLY A CA 1
ATOM 1015 C C . GLY A 1 136 ? 25.328 -7.646 -7.907 1.00 63.84 136 GLY A C 1
ATOM 1016 O O . GLY A 1 136 ? 24.482 -6.760 -7.850 1.00 63.84 136 GLY A O 1
ATOM 1017 N N . PHE A 1 137 ? 25.821 -8.248 -6.825 1.00 56.88 137 PHE A N 1
ATOM 1018 C CA . PHE A 1 137 ? 25.700 -7.682 -5.482 1.00 56.88 137 PHE A CA 1
ATOM 1019 C C . PHE A 1 137 ? 26.831 -6.665 -5.286 1.00 56.88 137 PHE A C 1
ATOM 1021 O O . PHE A 1 137 ? 27.998 -7.052 -5.24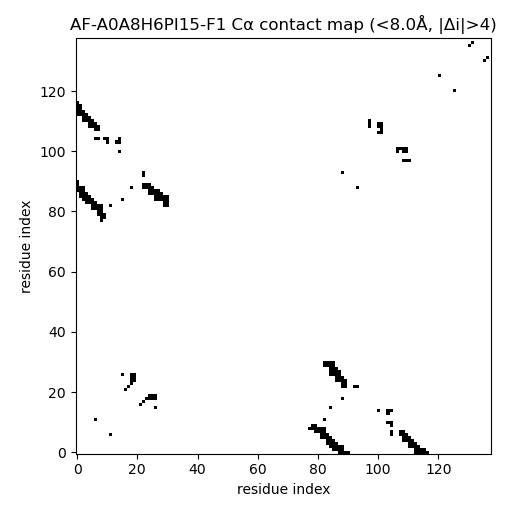3 1.00 56.88 137 PHE A O 1
ATOM 1028 N N . TYR A 1 138 ? 26.486 -5.383 -5.188 1.00 45.34 138 TYR A N 1
ATOM 1029 C CA . TYR A 1 138 ? 27.338 -4.325 -4.643 1.00 45.34 138 TYR A CA 1
ATOM 1030 C C . TYR A 1 138 ? 26.496 -3.436 -3.738 1.00 45.34 138 TYR A C 1
ATOM 1032 O O . TYR A 1 138 ? 25.368 -3.089 -4.161 1.00 45.34 138 TYR A O 1
#